Protein AF-A0A5C6PAI9-F1 (afdb_monomer)

Nearest PDB structures (foldseek):
  2m7z-assembly1_A  TM=8.117E-01  e=1.416E-03  Schistosoma mansoni
  5m4r-assembly3_C-2  TM=6.108E-01  e=6.085E-02  Homo sapiens
  1g8q-assembly1_A  TM=6.306E-01  e=1.749E-01  Homo sapiens
  8s0a-assembly1_7  TM=3.210E-01  e=8.574E+00  Homo sapiens

Organism: NCBI:txid433684

pLDDT: mean 91.08, std 7.83, range [54.53, 98.38]

Sequence (140 aa):
MSEADVVAHLQVRDNAKQDLKDGLALYNSETNLGLRNAWNIIQAEWKCCGVIASTDWYEALKEQVVPDRCCQEHYQNCGRNITNMFWNRGCFEKVEEWLDDNKLLLGTIGMVILVVQLLGMAFSLTLFHHIHRTGKKYDA

InterPro domains:
  IPR008952 Tetraspanin, EC2 domain superfamily [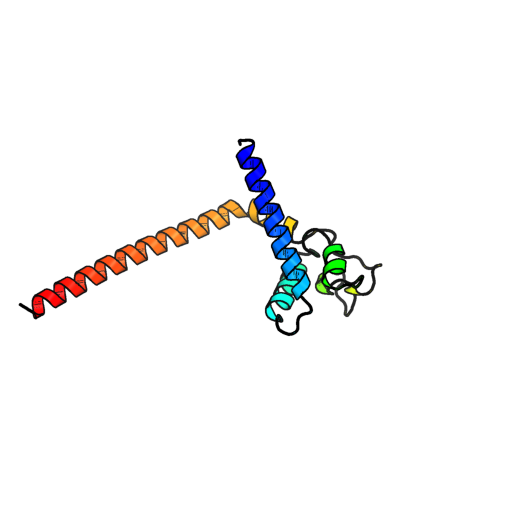G3DSA:1.10.1450.10] (8-102)
  IPR008952 Tetraspanin, EC2 domain superfamily [SSF48652] (11-102)
  IPR018499 Tetraspanin/Peripherin [PF00335] (11-129)
  IPR018499 Tetraspanin/Peripherin [PTHR19282] (20-116)

Radius of gyration: 23.8 Å; Cα contacts (8 Å, |Δi|>4): 132; chains: 1; bounding box: 44×32×73 Å

Mean predicted aligned error: 6.84 Å

Secondary structure (DSSP, 8-state):
--HHHHHHHHHHHHHHHHHHHHHHHTTT-TT-HHHHHHHHHHHHHHT--SSSSTTHHHHHHSSS---GGGBSS--TTGGG-TTS-B--S-HHHHHHHHHHHHHHHHHHHHHHHHHHHHHHHHHHHHHHHHHHHHHHHH--

Structure (mmCIF, N/CA/C/O backbone):
data_AF-A0A5C6PAI9-F1
#
_entry.id   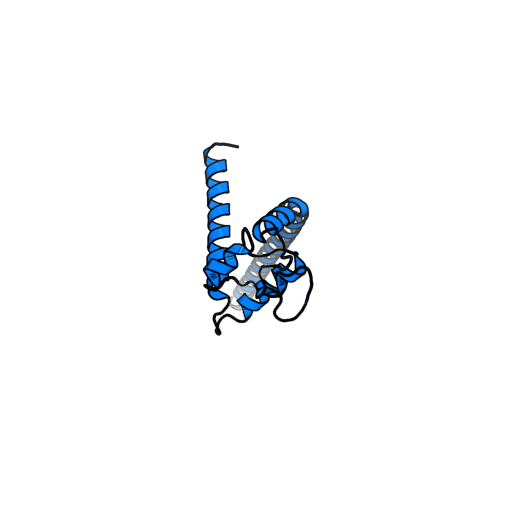AF-A0A5C6PAI9-F1
#
loop_
_atom_site.group_PDB
_atom_site.id
_atom_site.type_symbol
_atom_site.label_atom_id
_atom_site.label_alt_id
_atom_site.label_comp_id
_atom_site.label_asym_id
_atom_site.label_entity_id
_atom_site.label_seq_id
_atom_site.pdbx_PDB_ins_code
_atom_site.Cartn_x
_atom_site.Cartn_y
_atom_site.Cartn_z
_atom_site.occupancy
_atom_site.B_iso_or_equiv
_atom_site.auth_seq_id
_atom_site.auth_comp_id
_atom_site.auth_asym_id
_atom_site.auth_atom_id
_atom_site.pdbx_PDB_model_num
ATOM 1 N N . MET A 1 1 ? -23.582 9.483 -9.331 1.00 61.03 1 MET A N 1
ATOM 2 C CA . MET A 1 1 ? -22.256 9.966 -8.902 1.00 61.03 1 MET A CA 1
ATOM 3 C C . MET A 1 1 ? -22.052 11.317 -9.561 1.00 61.03 1 MET A C 1
ATOM 5 O O . MET A 1 1 ? -22.228 11.383 -10.772 1.00 61.03 1 MET A O 1
ATOM 9 N N . SER A 1 2 ? -21.865 12.385 -8.785 1.00 81.00 2 SER A N 1
ATOM 10 C CA . SER A 1 2 ? -21.740 13.754 -9.309 1.00 81.00 2 SER A CA 1
ATOM 11 C C . SER A 1 2 ? -20.313 14.040 -9.797 1.00 81.00 2 SER A C 1
ATOM 13 O O . SER A 1 2 ? -19.381 13.328 -9.429 1.00 81.00 2 SER A O 1
ATOM 15 N N . GLU A 1 3 ? -20.125 15.077 -10.618 1.00 79.19 3 GLU A N 1
ATOM 16 C CA . GLU A 1 3 ? -18.799 15.512 -11.098 1.00 79.19 3 GLU A CA 1
ATOM 17 C C . GLU A 1 3 ? -17.828 15.804 -9.938 1.00 79.19 3 GLU A C 1
ATOM 19 O O . GLU A 1 3 ? -16.655 15.444 -9.999 1.00 79.19 3 GLU A O 1
ATOM 24 N N . ALA A 1 4 ? -18.338 16.370 -8.838 1.00 77.19 4 ALA A N 1
ATOM 25 C CA . ALA A 1 4 ? -17.562 16.640 -7.630 1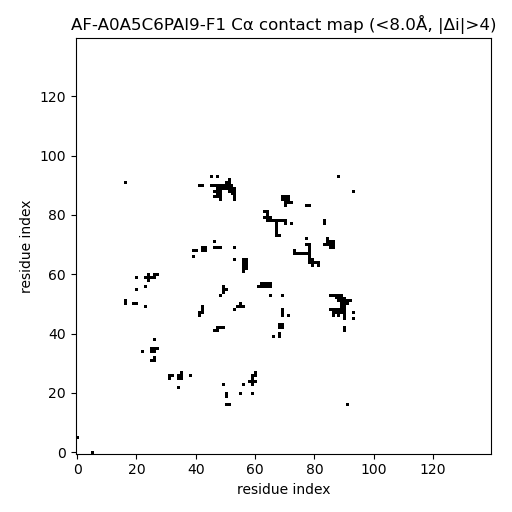.00 77.19 4 ALA A CA 1
ATOM 26 C C . ALA A 1 4 ? -17.096 15.355 -6.921 1.00 77.19 4 ALA A C 1
ATOM 28 O O . ALA A 1 4 ? -15.955 15.293 -6.462 1.00 77.19 4 ALA A O 1
ATOM 29 N N . ASP A 1 5 ? -17.938 14.313 -6.884 1.00 77.94 5 ASP A N 1
ATOM 30 C CA . ASP A 1 5 ? -17.570 13.019 -6.293 1.00 77.94 5 ASP A CA 1
ATOM 31 C C . ASP A 1 5 ? -16.432 12.363 -7.090 1.00 77.94 5 ASP A C 1
ATOM 33 O O . ASP A 1 5 ? -15.472 11.856 -6.512 1.00 77.94 5 ASP A O 1
ATOM 37 N N . VAL A 1 6 ? -16.501 12.417 -8.427 1.00 83.31 6 VAL A N 1
ATOM 38 C CA . VAL A 1 6 ? -15.460 11.862 -9.309 1.00 83.31 6 VAL A CA 1
ATOM 39 C C . VAL A 1 6 ? -14.116 12.555 -9.075 1.00 83.31 6 VAL A C 1
ATOM 41 O O . VAL A 1 6 ? -13.098 11.879 -8.934 1.00 83.31 6 VAL A O 1
ATOM 44 N N . VAL A 1 7 ? -14.103 13.888 -8.987 1.00 86.88 7 VAL A N 1
ATOM 45 C CA . VAL A 1 7 ? -12.877 14.662 -8.730 1.00 86.88 7 VAL A CA 1
ATOM 46 C C . VAL A 1 7 ? -12.275 14.317 -7.367 1.00 86.88 7 VAL A C 1
ATOM 48 O O . VAL A 1 7 ? -11.070 14.079 -7.277 1.00 86.88 7 VAL A O 1
ATOM 51 N N . ALA A 1 8 ? -13.101 14.218 -6.322 1.00 87.19 8 ALA A N 1
ATOM 52 C CA . ALA A 1 8 ? -12.634 13.850 -4.989 1.00 87.19 8 ALA A CA 1
ATOM 53 C C . ALA A 1 8 ? -11.993 12.451 -4.973 1.00 87.19 8 ALA A C 1
ATOM 55 O O . ALA A 1 8 ? -10.911 12.272 -4.412 1.00 87.19 8 ALA A O 1
ATOM 56 N N . HIS A 1 9 ? -12.610 11.470 -5.639 1.00 86.12 9 HIS A N 1
ATOM 57 C CA . HIS A 1 9 ? -12.060 10.118 -5.744 1.00 86.12 9 HIS A CA 1
ATOM 58 C C . HIS A 1 9 ? -10.710 10.078 -6.471 1.00 86.12 9 HIS A C 1
ATOM 60 O O . HIS A 1 9 ? -9.786 9.404 -6.012 1.00 86.12 9 HIS A O 1
ATOM 66 N N . LEU A 1 10 ? -10.572 10.813 -7.578 1.00 89.81 10 LEU A N 1
ATOM 67 C CA . LEU A 1 10 ? -9.315 10.882 -8.327 1.00 89.81 10 LEU A CA 1
ATOM 68 C C . LEU A 1 10 ? -8.194 11.508 -7.491 1.00 89.81 10 LEU A C 1
ATOM 70 O O . LEU A 1 10 ? -7.100 10.952 -7.429 1.00 89.81 10 LEU A O 1
ATOM 74 N N . GLN A 1 11 ? -8.485 12.605 -6.789 1.00 93.31 11 GLN A N 1
ATOM 75 C CA . GLN A 1 11 ? -7.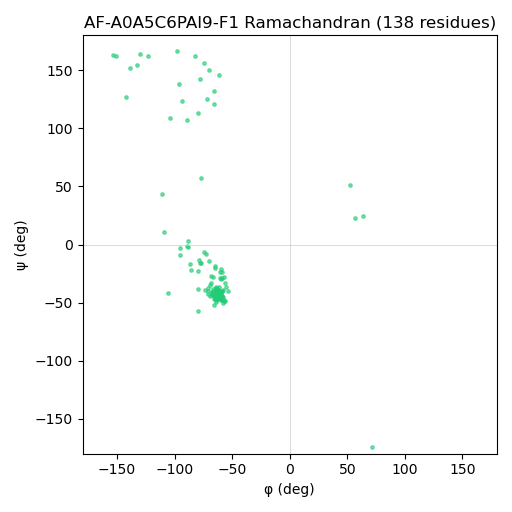499 13.287 -5.954 1.00 93.31 11 GLN A CA 1
ATOM 76 C C . GLN A 1 11 ? -7.014 12.406 -4.795 1.00 93.31 11 GLN A C 1
ATOM 78 O O . GLN A 1 11 ? -5.818 12.350 -4.526 1.00 93.31 11 GLN A O 1
ATOM 83 N N . VAL A 1 12 ? -7.917 11.675 -4.132 1.00 93.38 12 VAL A N 1
ATOM 84 C CA . VAL A 1 12 ? -7.540 10.729 -3.067 1.00 93.38 12 VAL A CA 1
ATOM 85 C C . VAL A 1 12 ? -6.597 9.654 -3.602 1.00 93.38 12 VAL A C 1
ATOM 87 O O . VAL A 1 12 ? -5.587 9.344 -2.971 1.00 93.38 12 VAL A O 1
ATOM 90 N N . ARG A 1 13 ? -6.902 9.110 -4.783 1.00 93.75 13 ARG A N 1
ATOM 91 C CA . ARG A 1 13 ? -6.083 8.077 -5.417 1.00 93.75 13 ARG A CA 1
ATOM 92 C C . ARG A 1 13 ? -4.687 8.591 -5.768 1.00 93.75 13 ARG A C 1
ATOM 94 O O . ARG A 1 13 ? -3.701 7.902 -5.520 1.00 93.75 13 ARG A O 1
ATOM 101 N N . ASP A 1 14 ? -4.601 9.781 -6.348 1.00 95.44 14 ASP A N 1
ATOM 102 C CA . ASP A 1 14 ? -3.324 10.346 -6.782 1.00 95.44 14 ASP A CA 1
ATOM 103 C C . ASP A 1 14 ? -2.457 10.761 -5.584 1.00 95.44 14 ASP A C 1
ATOM 105 O O . ASP A 1 14 ? -1.259 10.481 -5.582 1.00 95.44 14 ASP A O 1
ATOM 109 N N . ASN A 1 15 ? -3.064 11.291 -4.517 1.00 96.12 15 ASN A N 1
ATOM 110 C CA . ASN A 1 15 ? -2.375 11.540 -3.248 1.00 96.12 15 ASN A CA 1
ATOM 111 C C . ASN A 1 15 ? -1.811 10.244 -2.653 1.00 96.12 15 ASN A C 1
ATOM 113 O O . ASN A 1 15 ? -0.641 10.192 -2.294 1.00 96.12 15 ASN A O 1
ATOM 117 N N . ALA A 1 16 ? -2.606 9.170 -2.617 1.00 96.12 16 ALA A N 1
ATOM 118 C CA . ALA A 1 16 ? -2.148 7.885 -2.095 1.00 96.12 16 ALA A CA 1
ATOM 119 C C . ALA A 1 16 ? -0.976 7.311 -2.911 1.00 96.12 16 ALA A C 1
ATOM 121 O O . ALA A 1 16 ? -0.023 6.772 -2.347 1.00 96.12 16 ALA A O 1
ATOM 122 N N . LYS A 1 17 ? -1.005 7.451 -4.243 1.00 96.81 17 LYS A N 1
ATOM 123 C CA . LYS A 1 17 ? 0.134 7.078 -5.096 1.00 96.81 17 LYS A CA 1
ATOM 124 C C . LYS A 1 17 ? 1.369 7.918 -4.780 1.00 96.81 17 LYS A C 1
ATOM 126 O O . LYS A 1 17 ? 2.465 7.363 -4.745 1.00 96.81 17 LYS A O 1
ATOM 131 N N . GLN A 1 18 ? 1.201 9.220 -4.561 1.00 96.88 18 GLN A N 1
ATOM 132 C CA . GLN A 1 18 ? 2.310 10.111 -4.237 1.00 96.88 18 GLN A CA 1
ATOM 133 C C . GLN A 1 18 ? 2.935 9.770 -2.880 1.00 96.88 18 GLN A C 1
ATOM 135 O O . GLN A 1 18 ? 4.147 9.585 -2.817 1.00 96.88 18 GLN A O 1
ATOM 140 N N . ASP A 1 19 ? 2.126 9.561 -1.841 1.00 96.00 19 ASP A N 1
ATOM 141 C CA . ASP A 1 19 ? 2.604 9.168 -0.509 1.00 96.00 19 ASP A CA 1
ATOM 142 C C . ASP A 1 19 ? 3.413 7.861 -0.562 1.00 96.00 19 ASP A C 1
ATOM 144 O O . ASP A 1 19 ? 4.453 7.714 0.086 1.00 96.00 19 ASP A O 1
ATOM 148 N N . LEU A 1 20 ? 2.972 6.900 -1.381 1.00 96.44 20 LEU A N 1
ATOM 149 C CA . LEU A 1 20 ? 3.717 5.663 -1.600 1.00 96.44 20 LEU A CA 1
ATOM 150 C C . LEU A 1 20 ? 5.037 5.913 -2.334 1.00 96.44 20 LEU A C 1
ATOM 152 O O . LEU A 1 20 ? 6.046 5.327 -1.946 1.00 96.44 20 LEU A O 1
ATOM 156 N N . LYS A 1 21 ? 5.063 6.781 -3.354 1.00 96.69 21 LYS A N 1
ATOM 157 C CA . LYS A 1 21 ? 6.299 7.152 -4.068 1.00 96.69 21 LYS A CA 1
ATOM 158 C C . LYS A 1 21 ? 7.309 7.831 -3.149 1.00 96.69 21 LYS A C 1
ATOM 160 O O . LYS A 1 21 ? 8.488 7.472 -3.179 1.00 96.69 21 LYS A O 1
ATOM 165 N N . ASP A 1 22 ? 6.847 8.721 -2.282 1.00 94.94 22 ASP A N 1
ATOM 166 C CA . ASP A 1 22 ? 7.677 9.345 -1.251 1.00 94.94 22 ASP A CA 1
ATOM 167 C C . ASP A 1 22 ? 8.227 8.277 -0.285 1.00 94.94 22 ASP A C 1
ATOM 169 O O . ASP A 1 22 ? 9.399 8.305 0.098 1.00 94.94 22 ASP A O 1
ATOM 173 N N . GLY A 1 23 ? 7.426 7.249 0.017 1.00 93.94 23 GLY A N 1
ATOM 174 C CA . GLY A 1 23 ? 7.860 6.056 0.741 1.00 93.94 23 GLY A CA 1
ATOM 175 C C . GLY A 1 23 ? 8.947 5.238 0.027 1.00 93.94 23 GLY A C 1
ATOM 176 O O . GLY A 1 2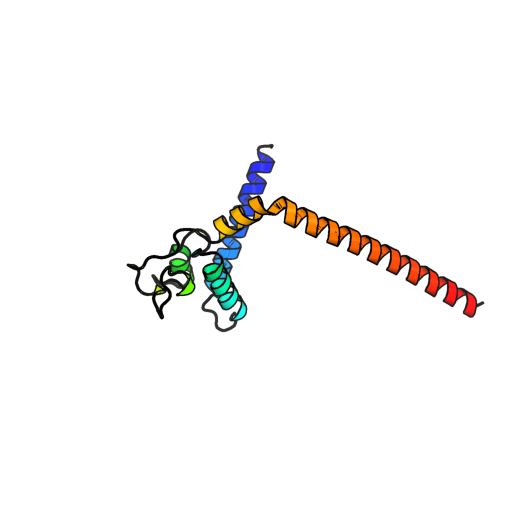3 ? 9.857 4.738 0.694 1.00 93.94 23 GLY A O 1
ATOM 177 N N . LEU A 1 24 ? 8.912 5.098 -1.306 1.00 94.50 24 LEU A N 1
ATOM 178 C CA . LEU A 1 24 ? 9.999 4.437 -2.052 1.00 94.50 24 LEU A CA 1
ATOM 179 C C . LEU A 1 24 ? 11.309 5.220 -1.943 1.00 94.50 24 LEU A C 1
ATOM 181 O O . LEU A 1 24 ? 12.366 4.605 -1.814 1.00 94.50 24 LEU A O 1
ATOM 185 N N . ALA A 1 25 ? 11.261 6.555 -1.972 1.00 93.44 25 ALA A N 1
ATOM 186 C CA . ALA A 1 25 ? 12.460 7.393 -1.883 1.00 93.44 25 ALA A CA 1
ATOM 187 C C . ALA A 1 25 ? 13.241 7.174 -0.570 1.00 93.44 25 ALA A C 1
ATOM 189 O O . ALA A 1 25 ? 14.453 7.385 -0.510 1.00 93.44 25 ALA A O 1
ATOM 190 N N . LEU A 1 26 ? 12.566 6.688 0.475 1.00 93.81 26 LEU A N 1
ATOM 191 C CA . LEU A 1 26 ? 13.158 6.361 1.772 1.00 93.81 26 LEU A CA 1
ATOM 192 C C . LEU A 1 26 ? 13.694 4.920 1.866 1.00 93.81 26 LEU A C 1
ATOM 194 O O . LEU A 1 26 ? 14.267 4.549 2.890 1.00 93.81 26 LEU A O 1
ATOM 198 N N . TYR A 1 27 ? 13.552 4.099 0.821 1.00 91.75 27 TYR A N 1
ATOM 199 C CA . TYR A 1 27 ? 13.884 2.669 0.850 1.00 91.75 27 TYR A CA 1
ATOM 200 C C . TYR A 1 27 ? 15.349 2.372 1.214 1.00 91.75 27 TYR A C 1
ATOM 202 O O . TYR A 1 27 ? 15.621 1.429 1.962 1.00 91.75 27 TYR A O 1
ATOM 210 N N . ASN A 1 28 ? 16.297 3.169 0.702 1.00 88.25 28 ASN A N 1
ATOM 211 C CA . ASN A 1 28 ? 17.732 2.984 0.959 1.00 88.25 28 ASN A CA 1
ATOM 212 C C . ASN A 1 28 ? 18.230 3.717 2.221 1.00 88.25 28 ASN A C 1
ATOM 214 O O . ASN A 1 28 ? 19.421 3.713 2.519 1.00 88.25 28 ASN A O 1
ATOM 218 N N . SER A 1 29 ? 17.335 4.365 2.968 1.00 88.44 29 SER A N 1
ATOM 219 C CA . SER A 1 29 ? 17.698 5.055 4.202 1.00 88.44 29 SER A CA 1
ATOM 220 C C . SER A 1 29 ? 18.021 4.042 5.307 1.00 88.44 29 SER A C 1
ATOM 222 O O . SER A 1 29 ? 17.202 3.181 5.636 1.00 88.44 29 SER A O 1
ATOM 224 N N . GLU A 1 30 ? 19.206 4.153 5.915 1.00 79.25 30 GLU A N 1
ATOM 225 C CA . GLU A 1 30 ? 19.657 3.250 6.988 1.00 79.25 30 GLU A CA 1
ATOM 226 C C . GLU A 1 30 ? 18.735 3.275 8.216 1.00 79.25 30 GLU A C 1
ATOM 228 O O . GLU A 1 30 ? 18.584 2.267 8.906 1.00 79.25 30 GLU A O 1
ATOM 233 N N . THR A 1 31 ? 18.062 4.401 8.459 1.00 85.19 31 THR A N 1
ATOM 234 C CA . THR A 1 31 ? 17.142 4.579 9.588 1.00 85.19 31 THR A CA 1
ATOM 235 C C . THR A 1 31 ? 15.770 3.941 9.355 1.00 85.19 31 THR A C 1
ATOM 237 O O . THR A 1 31 ? 15.021 3.746 10.309 1.00 85.19 31 THR A O 1
ATOM 240 N N . ASN A 1 32 ? 15.441 3.554 8.116 1.00 88.00 32 ASN A N 1
ATOM 241 C CA . ASN A 1 32 ? 14.109 3.088 7.717 1.00 88.00 32 ASN A CA 1
ATOM 242 C C . ASN A 1 32 ? 14.073 1.587 7.373 1.00 88.00 32 ASN A C 1
ATOM 244 O O . ASN A 1 32 ? 13.421 1.157 6.419 1.00 88.00 32 ASN A O 1
ATOM 248 N N . LEU A 1 33 ? 14.738 0.757 8.189 1.00 90.62 33 LEU A N 1
ATOM 249 C CA . LEU A 1 33 ? 14.762 -0.709 8.029 1.00 90.62 33 LEU A CA 1
ATOM 250 C C . LEU A 1 33 ? 13.353 -1.322 7.947 1.00 90.62 33 LEU A C 1
ATOM 252 O O . LEU A 1 33 ? 13.115 -2.224 7.144 1.00 90.62 33 LEU A O 1
ATOM 256 N N . GLY A 1 34 ? 12.417 -0.824 8.763 1.00 92.25 34 GLY A N 1
ATOM 257 C CA . GLY A 1 34 ? 11.030 -1.294 8.779 1.00 92.25 34 GLY A CA 1
ATOM 258 C C . GLY A 1 34 ? 10.304 -1.032 7.459 1.00 92.25 34 GLY A C 1
ATOM 259 O O . GLY A 1 34 ? 9.666 -1.935 6.922 1.00 92.25 34 GLY A O 1
ATOM 260 N N . LEU A 1 35 ? 10.472 0.165 6.893 1.00 93.25 35 LEU A N 1
ATOM 261 C CA . LEU A 1 35 ? 9.867 0.546 5.616 1.00 93.25 35 LEU A CA 1
ATOM 262 C C . LEU A 1 35 ? 10.435 -0.284 4.460 1.00 93.25 35 LEU A C 1
ATOM 264 O O . LEU A 1 35 ? 9.686 -0.799 3.632 1.00 93.25 35 LEU A O 1
ATOM 268 N N . ARG A 1 36 ? 11.758 -0.485 4.444 1.00 93.44 36 ARG A N 1
ATOM 269 C CA . ARG A 1 36 ? 12.421 -1.351 3.464 1.00 93.44 36 ARG A CA 1
ATOM 270 C C . ARG A 1 36 ? 11.884 -2.782 3.520 1.00 93.44 36 ARG A C 1
ATOM 272 O O . ARG A 1 36 ? 11.623 -3.394 2.485 1.00 93.44 36 ARG A O 1
ATOM 279 N N . ASN A 1 37 ? 11.715 -3.326 4.724 1.00 93.94 37 ASN A N 1
ATOM 280 C CA . ASN A 1 37 ? 11.165 -4.666 4.910 1.00 93.94 37 ASN A CA 1
ATOM 281 C C . ASN A 1 37 ? 9.705 -4.748 4.454 1.00 93.94 37 ASN A C 1
ATOM 283 O O . ASN A 1 37 ? 9.355 -5.704 3.769 1.00 93.94 37 ASN A O 1
ATOM 287 N N . ALA A 1 38 ? 8.885 -3.740 4.757 1.00 94.94 38 ALA A N 1
ATOM 288 C CA . ALA A 1 38 ? 7.499 -3.679 4.301 1.00 94.94 38 ALA A CA 1
ATOM 289 C C . ALA A 1 38 ? 7.402 -3.712 2.766 1.00 94.94 38 ALA A C 1
ATOM 291 O O . ALA A 1 38 ? 6.690 -4.552 2.219 1.00 94.94 38 ALA A O 1
ATOM 292 N N . TRP A 1 39 ? 8.195 -2.894 2.064 1.00 95.44 39 TRP A N 1
ATOM 293 C CA . TRP A 1 39 ? 8.258 -2.915 0.596 1.00 95.44 39 TRP A CA 1
ATOM 294 C C . TRP A 1 39 ? 8.685 -4.269 0.031 1.00 95.44 39 TRP A C 1
ATOM 296 O O . TRP A 1 39 ? 8.148 -4.720 -0.981 1.00 95.44 39 TRP A O 1
ATOM 306 N N . ASN A 1 40 ? 9.648 -4.932 0.670 1.00 94.19 40 ASN A N 1
ATOM 307 C CA . ASN A 1 40 ? 10.094 -6.257 0.250 1.00 94.19 40 ASN A CA 1
ATOM 308 C C . ASN A 1 40 ? 9.019 -7.330 0.448 1.00 94.19 40 ASN A C 1
ATOM 310 O O . ASN A 1 40 ? 8.861 -8.185 -0.419 1.00 94.19 40 ASN A O 1
ATOM 314 N N . ILE A 1 41 ? 8.291 -7.286 1.566 1.00 94.94 41 ILE A N 1
ATOM 315 C CA . ILE A 1 41 ? 7.211 -8.234 1.868 1.00 94.94 41 ILE A CA 1
ATOM 316 C C . ILE A 1 41 ? 6.064 -8.053 0.875 1.00 94.94 41 ILE A C 1
ATOM 318 O O . ILE A 1 41 ? 5.687 -9.018 0.217 1.00 94.94 41 ILE A O 1
ATOM 322 N N . ILE A 1 42 ? 5.576 -6.820 0.705 1.00 95.50 42 ILE A N 1
ATOM 323 C CA . ILE A 1 42 ? 4.448 -6.522 -0.188 1.00 95.50 42 ILE A CA 1
ATOM 324 C C . ILE A 1 42 ? 4.763 -6.976 -1.614 1.00 95.50 42 ILE A C 1
ATOM 326 O O . ILE A 1 42 ? 3.990 -7.724 -2.201 1.00 95.50 42 ILE A O 1
ATOM 330 N N . GLN A 1 43 ? 5.923 -6.602 -2.160 1.00 95.12 43 GLN A N 1
ATOM 331 C CA . GLN A 1 43 ? 6.286 -6.972 -3.533 1.00 95.12 43 GLN A CA 1
ATOM 332 C C . GLN A 1 43 ? 6.433 -8.489 -3.716 1.00 95.12 43 GLN A C 1
ATOM 334 O O . GLN A 1 43 ? 6.017 -9.025 -4.744 1.00 95.12 43 GLN A O 1
ATOM 339 N N . ALA A 1 44 ? 6.965 -9.192 -2.710 1.00 93.19 44 ALA A N 1
ATOM 340 C CA . ALA A 1 44 ? 7.114 -10.644 -2.753 1.00 93.19 44 ALA A CA 1
ATOM 341 C C . ALA A 1 44 ? 5.767 -11.379 -2.684 1.00 93.19 44 ALA A C 1
ATOM 343 O O . ALA A 1 44 ? 5.541 -12.334 -3.426 1.00 93.19 44 ALA A O 1
ATOM 344 N N . GLU A 1 45 ? 4.880 -10.949 -1.790 1.00 93.69 45 GLU A N 1
ATOM 345 C CA . GLU A 1 45 ? 3.612 -11.627 -1.526 1.00 93.69 45 GLU A CA 1
ATOM 346 C C . GLU A 1 45 ? 2.553 -11.282 -2.582 1.00 93.69 45 GLU A C 1
ATOM 348 O O . GLU A 1 45 ? 1.827 -12.159 -3.049 1.00 93.69 45 GLU A O 1
ATOM 353 N N . TRP A 1 46 ? 2.521 -10.027 -3.033 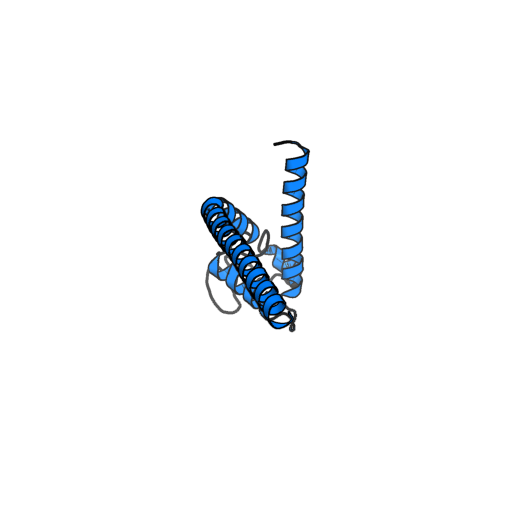1.00 94.38 46 TRP A N 1
ATOM 354 C CA . TRP A 1 46 ? 1.504 -9.516 -3.955 1.00 94.38 46 TRP A CA 1
ATOM 355 C C . TRP A 1 46 ? 1.953 -9.565 -5.418 1.00 94.38 46 TRP A C 1
ATOM 357 O O . TRP A 1 46 ? 1.164 -9.255 -6.314 1.00 94.38 46 TRP A O 1
ATOM 367 N N . LYS A 1 47 ? 3.200 -9.994 -5.669 1.00 95.19 47 LYS A N 1
ATOM 368 C CA . LYS A 1 47 ? 3.774 -10.185 -7.010 1.00 95.19 47 LYS A CA 1
ATOM 369 C C . LYS A 1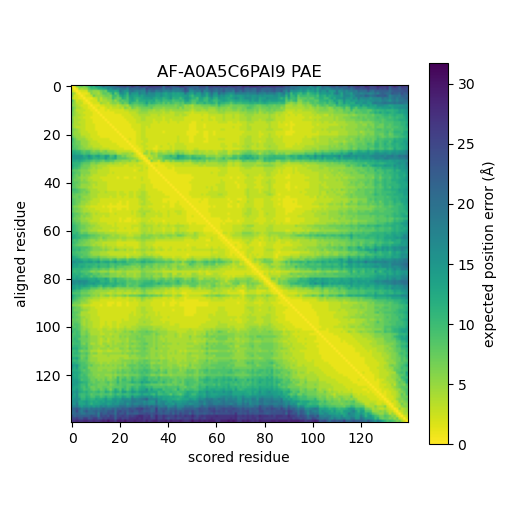 47 ? 3.622 -8.930 -7.873 1.00 95.19 47 LYS A C 1
ATOM 371 O O . LYS A 1 47 ? 3.100 -8.964 -8.989 1.00 95.19 47 LYS A O 1
ATOM 376 N N . CYS A 1 48 ? 4.048 -7.811 -7.305 1.00 96.62 48 CYS A N 1
ATOM 377 C CA . CYS A 1 48 ? 3.995 -6.480 -7.895 1.00 96.62 48 CYS A CA 1
ATOM 378 C C . CYS A 1 48 ? 5.365 -5.803 -7.784 1.00 96.62 48 CYS A C 1
ATOM 380 O O . CYS A 1 48 ? 6.220 -6.249 -7.017 1.00 96.62 48 CYS A O 1
ATOM 382 N N . CYS A 1 49 ? 5.592 -4.740 -8.554 1.00 95.88 49 CYS A N 1
ATOM 383 C CA . CYS A 1 49 ? 6.830 -3.972 -8.474 1.00 95.88 49 CYS A CA 1
ATOM 384 C C . CYS A 1 49 ? 6.585 -2.473 -8.648 1.00 95.88 49 CYS A C 1
ATOM 386 O O . CYS A 1 49 ? 5.993 -2.042 -9.638 1.00 95.88 49 CYS A O 1
ATOM 388 N N . GLY A 1 50 ? 7.082 -1.686 -7.692 1.00 96.12 50 GLY A N 1
ATOM 389 C CA . GLY A 1 50 ? 6.864 -0.240 -7.645 1.00 96.12 50 GLY A CA 1
ATOM 390 C C . GLY A 1 50 ? 5.427 0.134 -7.268 1.00 96.12 50 GLY A C 1
ATOM 391 O O . GLY A 1 50 ? 4.616 -0.724 -6.911 1.00 96.12 50 GLY A O 1
ATOM 392 N N . VAL A 1 51 ? 5.097 1.426 -7.321 1.00 97.06 51 VAL A N 1
ATOM 393 C CA . VAL A 1 51 ? 3.747 1.910 -6.973 1.00 97.06 51 VAL A CA 1
ATOM 394 C C . VAL A 1 51 ? 2.806 1.683 -8.145 1.00 97.06 51 VAL A C 1
ATOM 396 O O . VAL A 1 51 ? 1.792 1.000 -8.016 1.00 97.06 51 VAL A O 1
ATOM 399 N N . ILE A 1 52 ? 3.173 2.241 -9.293 1.00 96.19 52 ILE A N 1
ATOM 400 C CA . ILE A 1 52 ? 2.459 2.176 -10.565 1.00 96.19 52 ILE A CA 1
ATOM 401 C C . ILE A 1 52 ? 3.189 1.214 -11.502 1.00 96.19 52 ILE A C 1
ATOM 403 O O . ILE A 1 52 ? 2.548 0.416 -12.181 1.00 96.19 52 ILE A O 1
ATOM 407 N N . ALA A 1 53 ? 4.522 1.272 -11.521 1.00 94.44 53 ALA A N 1
ATOM 408 C CA . ALA A 1 53 ? 5.359 0.427 -12.362 1.00 94.44 53 ALA A CA 1
ATOM 409 C C . ALA A 1 53 ? 6.749 0.228 -11.746 1.00 94.44 53 ALA A C 1
ATOM 411 O O . ALA A 1 53 ? 7.201 1.018 -10.916 1.00 94.44 53 ALA A O 1
ATOM 412 N N . SER A 1 54 ? 7.481 -0.780 -12.227 1.00 92.62 54 SER A N 1
ATOM 413 C CA . SER A 1 54 ? 8.852 -1.061 -11.779 1.00 92.62 54 SER A CA 1
ATOM 414 C C . SER A 1 54 ? 9.803 0.128 -11.957 1.00 92.62 54 SER A C 1
ATOM 416 O O . SER A 1 54 ? 10.738 0.287 -11.177 1.00 92.62 54 SER A O 1
ATOM 418 N N . THR A 1 55 ? 9.537 0.997 -12.935 1.00 93.00 55 THR A N 1
ATOM 419 C CA . THR A 1 55 ? 10.322 2.205 -13.216 1.00 93.00 55 THR A CA 1
ATOM 420 C C . THR A 1 55 ? 10.268 3.245 -12.097 1.00 93.00 55 THR A C 1
ATOM 422 O O . THR A 1 55 ? 11.153 4.093 -12.040 1.00 93.00 55 THR A O 1
ATOM 425 N N . ASP A 1 56 ? 9.284 3.181 -11.189 1.00 94.94 56 ASP A N 1
ATOM 426 C CA . ASP A 1 56 ? 9.231 4.061 -10.011 1.00 94.94 56 ASP A CA 1
ATOM 427 C C . ASP A 1 56 ? 10.492 3.898 -9.134 1.00 94.94 56 ASP A C 1
ATOM 429 O O . ASP A 1 56 ? 10.960 4.852 -8.512 1.00 94.94 56 ASP A O 1
ATOM 433 N N . TRP A 1 57 ? 11.107 2.709 -9.142 1.00 94.62 57 TRP A N 1
ATOM 434 C CA . TRP A 1 57 ? 12.368 2.458 -8.440 1.00 94.62 57 TRP A CA 1
ATOM 435 C C . TRP A 1 57 ? 13.549 3.232 -9.018 1.00 94.62 57 TRP A C 1
ATOM 437 O O . TRP A 1 57 ? 14.464 3.573 -8.272 1.00 94.62 57 TRP A O 1
ATOM 447 N N . TYR A 1 58 ? 13.533 3.556 -10.312 1.00 92.94 58 TYR A N 1
ATOM 448 C CA . TYR A 1 58 ? 14.638 4.277 -10.945 1.00 92.94 58 TYR A CA 1
ATOM 449 C C . TYR A 1 58 ? 14.723 5.716 -10.446 1.00 92.94 58 TYR A C 1
ATOM 451 O O . TYR A 1 58 ? 15.811 6.261 -10.251 1.00 92.94 58 TYR A O 1
ATOM 459 N N . GLU A 1 59 ? 13.569 6.322 -10.175 1.00 91.25 59 GLU A N 1
ATOM 460 C CA . GLU A 1 59 ? 13.499 7.641 -9.564 1.00 91.25 59 GLU A CA 1
ATOM 461 C C . GLU A 1 59 ? 13.865 7.599 -8.075 1.00 91.25 59 GLU A C 1
ATOM 463 O O . GLU A 1 59 ? 14.574 8.492 -7.601 1.00 91.25 59 GLU A O 1
ATOM 468 N N . ALA A 1 60 ? 13.429 6.561 -7.357 1.00 92.19 60 ALA A N 1
ATOM 469 C CA . ALA A 1 60 ? 13.665 6.407 -5.924 1.00 92.19 60 ALA A CA 1
ATOM 470 C C . ALA A 1 60 ? 15.127 6.075 -5.576 1.00 92.19 60 ALA A C 1
ATOM 472 O O . ALA A 1 60 ? 15.682 6.640 -4.637 1.00 92.19 60 ALA A O 1
ATOM 473 N N . LEU A 1 61 ? 15.762 5.179 -6.338 1.00 91.44 61 LEU A N 1
ATOM 474 C CA . LEU A 1 61 ? 17.126 4.697 -6.089 1.00 91.44 61 LEU A CA 1
ATOM 475 C C . LEU A 1 61 ? 18.192 5.453 -6.887 1.00 91.44 61 LEU A C 1
ATOM 477 O O . LEU A 1 61 ? 19.377 5.259 -6.637 1.00 91.44 61 LEU A O 1
ATOM 481 N N . LYS A 1 62 ? 17.787 6.312 -7.835 1.00 90.56 62 LYS A N 1
ATOM 482 C CA . LYS A 1 62 ? 18.683 7.048 -8.751 1.00 90.56 62 LYS A CA 1
ATOM 483 C C . LYS A 1 62 ? 19.602 6.140 -9.584 1.00 90.56 62 LYS A C 1
ATOM 485 O O . LYS A 1 62 ? 20.618 6.587 -10.107 1.00 90.56 62 LYS A O 1
ATOM 490 N N . GLU A 1 63 ? 19.208 4.883 -9.755 1.00 90.25 63 GLU A N 1
ATOM 491 C CA . GLU A 1 63 ? 19.893 3.857 -10.538 1.00 90.25 63 GLU A CA 1
ATOM 492 C C . GLU A 1 63 ? 18.845 3.049 -11.316 1.00 90.25 63 GLU A C 1
ATOM 494 O O . GLU A 1 63 ? 17.712 2.907 -10.862 1.00 90.25 63 GLU A O 1
ATOM 499 N N . GLN A 1 64 ? 19.204 2.478 -12.471 1.00 89.81 64 GLN A N 1
ATOM 500 C CA . GLN A 1 64 ? 18.310 1.592 -13.236 1.00 89.81 64 GLN A CA 1
ATOM 501 C C . GLN A 1 64 ? 18.241 0.187 -12.615 1.00 89.81 64 GLN A C 1
ATOM 503 O O . GLN A 1 64 ? 18.563 -0.816 -13.250 1.00 89.81 64 GLN A O 1
ATOM 508 N N . VAL A 1 65 ? 17.858 0.126 -11.342 1.00 92.00 65 VAL A N 1
ATOM 509 C CA . VAL A 1 65 ? 17.785 -1.097 -10.542 1.00 92.00 65 VAL A CA 1
ATOM 510 C C . VAL A 1 65 ? 16.458 -1.167 -9.798 1.00 92.00 65 VAL A C 1
ATOM 512 O O . VAL A 1 65 ? 15.840 -0.148 -9.494 1.00 92.00 65 VAL A O 1
ATOM 515 N N . VAL A 1 66 ? 16.030 -2.385 -9.488 1.00 93.19 66 VAL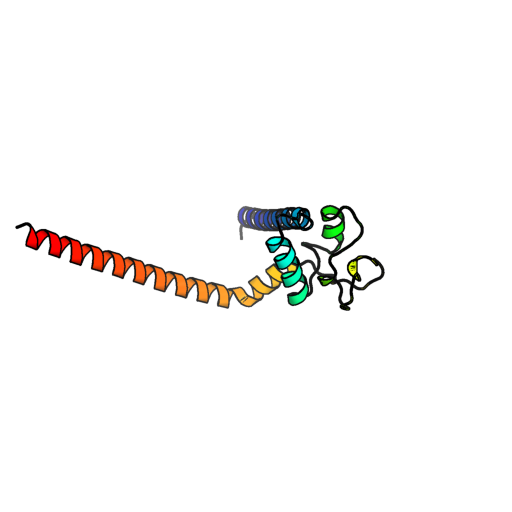 A N 1
ATOM 516 C CA . VAL A 1 66 ? 14.870 -2.668 -8.633 1.00 93.19 66 VAL A CA 1
ATOM 517 C C . VAL A 1 66 ? 15.299 -3.547 -7.452 1.00 93.19 66 VAL A C 1
ATOM 519 O O . VAL A 1 66 ? 16.350 -4.186 -7.515 1.00 93.19 66 VAL A O 1
ATOM 522 N N . PRO A 1 67 ? 14.518 -3.630 -6.365 1.00 93.19 67 PRO A N 1
ATOM 523 C CA . PRO A 1 67 ? 14.738 -4.637 -5.331 1.00 93.19 67 PRO A CA 1
ATOM 524 C C . PRO A 1 67 ? 14.593 -6.063 -5.876 1.00 93.19 67 PRO A C 1
ATOM 526 O O . PRO A 1 67 ? 13.712 -6.331 -6.687 1.00 93.19 67 PRO A O 1
ATOM 529 N N . ASP A 1 68 ? 15.367 -7.019 -5.357 1.00 91.94 68 ASP A N 1
ATOM 530 C CA . ASP A 1 68 ? 15.318 -8.420 -5.818 1.00 91.94 68 ASP A CA 1
ATOM 531 C C . ASP A 1 68 ? 13.937 -9.088 -5.644 1.00 91.94 68 ASP A C 1
ATOM 533 O O . ASP A 1 68 ? 13.610 -10.062 -6.321 1.00 91.94 68 ASP A O 1
ATOM 537 N N . ARG A 1 69 ? 13.086 -8.567 -4.749 1.00 91.44 69 ARG A N 1
ATOM 538 C CA . ARG A 1 69 ? 11.702 -9.047 -4.575 1.00 91.44 69 ARG A CA 1
ATOM 539 C C . ARG A 1 69 ? 10.776 -8.690 -5.746 1.00 91.44 69 ARG A C 1
ATOM 541 O O . ARG A 1 69 ? 9.712 -9.288 -5.855 1.00 91.44 69 ARG A O 1
ATOM 548 N N . CYS A 1 70 ? 11.186 -7.780 -6.632 1.00 93.25 70 CYS A N 1
ATOM 549 C CA . CYS A 1 70 ? 10.472 -7.460 -7.870 1.00 93.25 70 CYS A CA 1
ATOM 550 C C . CYS A 1 70 ? 10.653 -8.495 -8.988 1.00 93.25 70 CYS A C 1
ATOM 552 O O . CYS A 1 70 ? 9.924 -8.447 -9.981 1.00 93.25 70 CYS A O 1
ATOM 554 N N . CYS A 1 71 ? 11.650 -9.374 -8.887 1.00 93.00 71 CYS A N 1
ATOM 555 C CA . CYS A 1 71 ? 11.944 -10.353 -9.925 1.00 93.00 71 CYS A CA 1
ATOM 556 C C . CYS A 1 71 ? 10.968 -11.527 -9.860 1.00 93.00 71 CYS A C 1
ATOM 558 O O . CYS A 1 71 ? 10.609 -11.989 -8.775 1.00 93.00 71 CYS A O 1
ATOM 560 N N . GLN A 1 72 ? 10.575 -12.042 -11.026 1.00 90.94 72 GLN A N 1
ATOM 561 C CA . GLN A 1 72 ? 9.758 -13.256 -11.101 1.00 90.94 72 GLN A CA 1
ATOM 562 C C . GLN A 1 72 ? 10.570 -14.498 -10.714 1.00 90.94 72 GLN A C 1
ATOM 564 O O . GLN A 1 72 ? 10.081 -15.365 -9.990 1.00 90.94 72 GLN A O 1
ATOM 569 N N . GLU A 1 73 ? 11.827 -14.556 -11.154 1.00 86.62 73 GLU A N 1
ATOM 570 C CA . GLU A 1 73 ? 12.789 -15.575 -10.742 1.00 86.62 73 GLU A CA 1
ATOM 571 C C . GLU A 1 73 ? 13.610 -15.070 -9.556 1.00 86.62 73 GLU A C 1
ATOM 573 O O . GLU A 1 73 ? 14.247 -14.016 -9.622 1.00 86.62 73 GLU A O 1
ATOM 578 N N . HIS A 1 74 ? 13.591 -15.817 -8.451 1.00 78.69 74 HIS A N 1
ATOM 579 C CA . HIS A 1 74 ? 14.244 -15.386 -7.223 1.00 78.69 74 HIS A CA 1
ATOM 580 C C . HIS A 1 74 ? 15.699 -15.852 -7.165 1.00 78.69 74 HIS A C 1
ATOM 582 O O . HIS A 1 74 ? 15.980 -17.024 -6.919 1.00 78.69 74 HIS A O 1
ATOM 588 N N . TYR A 1 75 ? 16.624 -14.913 -7.341 1.00 85.19 75 TYR A N 1
ATOM 589 C CA . TYR A 1 75 ? 18.048 -15.110 -7.098 1.00 85.19 75 TYR A CA 1
ATOM 590 C C . TYR A 1 75 ? 18.709 -13.792 -6.682 1.00 85.19 75 TYR A C 1
ATOM 592 O O . TYR A 1 75 ? 18.153 -12.709 -6.867 1.00 85.19 75 TYR A O 1
ATOM 600 N N . GLN A 1 76 ? 19.895 -13.883 -6.081 1.00 86.06 76 GLN A N 1
ATOM 601 C CA . GLN A 1 76 ? 20.589 -12.723 -5.527 1.00 86.06 76 GLN A CA 1
ATOM 602 C C . GLN A 1 76 ? 21.010 -11.734 -6.630 1.00 86.06 76 GLN A C 1
ATOM 604 O O . GLN A 1 76 ? 21.647 -12.130 -7.605 1.00 86.06 76 GLN A O 1
ATOM 609 N N . ASN A 1 77 ? 20.719 -10.444 -6.435 1.00 87.75 77 ASN A N 1
ATOM 610 C CA . ASN A 1 77 ? 21.007 -9.339 -7.358 1.00 87.75 77 ASN A CA 1
ATOM 611 C C . ASN A 1 77 ? 20.290 -9.413 -8.720 1.00 87.75 77 ASN A C 1
ATOM 613 O O . ASN A 1 77 ? 20.756 -8.812 -9.694 1.00 87.75 77 ASN A O 1
ATOM 617 N N . CYS A 1 78 ? 19.156 -10.107 -8.819 1.00 90.88 78 CYS A N 1
ATOM 618 C CA . CYS A 1 78 ? 18.354 -10.124 -10.043 1.00 90.88 78 CYS A CA 1
ATOM 619 C C . CYS A 1 78 ? 17.868 -8.715 -10.440 1.00 90.88 78 CYS A C 1
ATOM 621 O O . CYS A 1 78 ? 17.745 -8.412 -11.625 1.00 90.88 78 CYS A O 1
ATOM 623 N N . GLY A 1 79 ? 17.658 -7.810 -9.482 1.00 89.88 79 GLY A N 1
ATOM 624 C CA . GLY A 1 79 ? 17.154 -6.466 -9.761 1.00 89.88 79 GLY A CA 1
ATOM 625 C C . GLY A 1 79 ? 18.158 -5.521 -10.430 1.00 89.88 79 GLY A C 1
ATOM 626 O O . GLY A 1 79 ? 17.779 -4.431 -10.853 1.00 89.88 79 GLY A O 1
ATOM 627 N N . ARG A 1 80 ? 19.432 -5.927 -10.549 1.00 89.38 80 ARG A N 1
ATOM 628 C CA . ARG A 1 80 ? 20.487 -5.150 -11.226 1.00 89.38 80 ARG A CA 1
ATOM 629 C C . ARG A 1 80 ? 20.568 -5.401 -12.730 1.00 89.38 80 ARG A C 1
ATOM 631 O O . ARG A 1 80 ? 21.203 -4.618 -13.430 1.00 89.38 80 ARG A O 1
ATOM 638 N N . ASN A 1 81 ? 19.965 -6.481 -13.228 1.00 86.19 81 ASN A N 1
ATOM 639 C CA . ASN A 1 81 ? 19.956 -6.784 -14.653 1.00 86.19 81 ASN A CA 1
ATOM 640 C C . ASN A 1 81 ? 18.590 -6.446 -15.261 1.00 86.19 81 ASN A C 1
ATOM 642 O O . ASN A 1 81 ? 17.606 -7.144 -15.036 1.00 86.19 81 ASN A O 1
ATOM 646 N N . ILE A 1 82 ? 18.549 -5.383 -16.064 1.00 78.31 82 ILE A N 1
ATOM 647 C CA . ILE A 1 82 ? 17.326 -4.839 -16.673 1.00 78.31 82 ILE A CA 1
ATOM 648 C C . ILE A 1 82 ? 16.696 -5.825 -17.673 1.00 78.31 82 ILE A C 1
ATOM 650 O O . ILE A 1 82 ? 15.506 -5.731 -17.953 1.00 78.31 82 ILE A O 1
ATOM 654 N N . THR A 1 83 ? 17.455 -6.799 -18.194 1.00 81.81 83 THR A N 1
ATOM 655 C CA . THR A 1 83 ? 16.911 -7.822 -19.107 1.00 81.81 83 THR A CA 1
ATOM 656 C C . THR A 1 83 ? 16.059 -8.877 -18.402 1.00 81.81 83 THR A C 1
ATOM 658 O O . THR A 1 83 ? 15.497 -9.744 -19.068 1.00 81.81 83 THR A O 1
ATOM 661 N N . ASN A 1 84 ? 16.003 -8.861 -17.071 1.00 84.44 84 ASN A N 1
ATOM 662 C CA . ASN A 1 84 ? 15.230 -9.825 -16.305 1.00 84.44 84 ASN A CA 1
ATOM 663 C C . ASN A 1 84 ? 13.729 -9.553 -16.366 1.00 84.44 84 ASN A C 1
ATOM 665 O O . ASN A 1 84 ? 13.271 -8.428 -16.560 1.00 84.44 84 ASN A O 1
ATOM 669 N N . MET A 1 85 ? 12.950 -10.610 -16.135 1.00 88.06 85 MET A N 1
ATOM 670 C CA . MET A 1 85 ? 11.504 -10.492 -16.005 1.00 88.06 85 MET A CA 1
ATOM 671 C C . MET A 1 85 ? 11.140 -9.992 -14.606 1.00 88.06 85 MET A C 1
ATOM 673 O O . MET A 1 85 ? 11.318 -10.690 -13.602 1.00 88.06 85 MET A O 1
ATOM 677 N N . PHE A 1 86 ? 10.602 -8.778 -14.552 1.00 91.75 86 PHE A N 1
ATOM 678 C CA . PHE A 1 86 ? 10.035 -8.185 -13.344 1.00 91.75 86 PHE A CA 1
ATOM 679 C C . PHE A 1 86 ? 8.514 -8.350 -13.317 1.00 91.75 86 PHE A C 1
ATOM 681 O O . PHE A 1 86 ? 7.877 -8.695 -14.318 1.00 91.75 86 PHE A O 1
ATOM 688 N N . TRP A 1 87 ? 7.903 -8.111 -12.160 1.00 92.12 87 TRP A N 1
ATOM 689 C CA . TRP A 1 87 ? 6.453 -7.963 -12.092 1.00 92.12 87 TRP A CA 1
ATOM 690 C C . TRP A 1 87 ? 6.020 -6.710 -12.859 1.00 92.12 87 TRP A C 1
ATOM 692 O O . TRP A 1 87 ? 6.441 -5.600 -12.542 1.00 92.12 87 TRP A O 1
ATOM 702 N N . ASN A 1 88 ? 5.163 -6.894 -13.864 1.00 87.00 88 ASN A N 1
ATOM 703 C CA . ASN A 1 88 ? 4.711 -5.802 -14.733 1.00 87.00 88 ASN A CA 1
ATOM 704 C C . ASN A 1 88 ? 3.641 -4.909 -14.091 1.00 87.00 88 ASN A C 1
ATOM 706 O O . ASN A 1 88 ? 3.369 -3.830 -14.607 1.00 87.00 88 ASN A O 1
ATOM 710 N N . ARG A 1 89 ? 3.005 -5.363 -13.003 1.00 94.88 89 ARG A N 1
ATOM 711 C CA . ARG A 1 89 ? 1.954 -4.607 -12.315 1.00 94.88 89 ARG A CA 1
ATOM 712 C C . ARG A 1 89 ? 2.515 -3.835 -11.125 1.00 94.88 89 ARG A C 1
ATOM 714 O O . ARG A 1 89 ? 3.298 -4.383 -10.345 1.00 94.88 89 ARG A O 1
ATOM 721 N N . GLY A 1 90 ? 2.057 -2.598 -10.963 1.00 96.31 90 GLY A N 1
ATOM 722 C CA . GLY A 1 90 ? 2.309 -1.793 -9.773 1.00 96.31 90 GLY A CA 1
ATOM 723 C C . GLY A 1 90 ? 1.558 -2.323 -8.553 1.00 96.31 90 GLY A C 1
ATOM 724 O O . GLY A 1 90 ? 0.477 -2.905 -8.664 1.00 96.31 90 GLY A O 1
ATOM 725 N N . CYS A 1 91 ? 2.127 -2.122 -7.367 1.00 97.38 91 CYS A N 1
ATOM 726 C CA . CYS A 1 91 ? 1.514 -2.587 -6.126 1.00 97.38 91 CYS A CA 1
ATOM 727 C C . CYS A 1 91 ? 0.232 -1.829 -5.774 1.00 97.38 91 CYS A C 1
ATOM 729 O O . CYS A 1 91 ? -0.648 -2.405 -5.144 1.00 97.38 91 CYS A O 1
ATOM 731 N N . PHE A 1 92 ? 0.085 -0.576 -6.212 1.00 96.94 92 PHE A N 1
ATOM 732 C CA . PHE A 1 92 ? -1.129 0.197 -5.965 1.00 96.94 92 PHE A CA 1
ATOM 733 C C . PHE A 1 92 ? -2.355 -0.422 -6.645 1.00 96.94 92 PHE A C 1
ATOM 735 O O . PHE A 1 92 ? -3.381 -0.603 -6.000 1.00 96.94 92 PHE A O 1
ATOM 742 N N . GLU A 1 93 ? -2.222 -0.829 -7.913 1.00 96.12 93 GLU A N 1
ATOM 743 C CA . GLU A 1 93 ? -3.297 -1.515 -8.647 1.00 96.12 93 GLU A CA 1
ATOM 744 C C . GLU A 1 93 ? -3.699 -2.813 -7.937 1.00 96.12 93 GLU A C 1
ATOM 746 O O . GLU A 1 93 ? -4.881 -3.110 -7.803 1.00 96.12 93 GLU A O 1
ATOM 751 N N . LYS A 1 94 ? -2.718 -3.570 -7.427 1.00 95.81 94 LYS A N 1
ATOM 752 C CA . LYS A 1 94 ? -2.990 -4.796 -6.670 1.00 95.81 94 LYS A CA 1
ATOM 753 C C . LYS A 1 94 ? -3.739 -4.540 -5.365 1.00 95.81 94 LYS A C 1
ATOM 755 O O . LYS A 1 94 ? -4.603 -5.335 -5.006 1.00 95.81 94 LYS A O 1
ATOM 760 N N . VAL A 1 95 ? -3.425 -3.445 -4.676 1.00 94.94 95 VAL A N 1
ATOM 761 C CA . VAL A 1 95 ? -4.161 -2.986 -3.489 1.00 94.94 95 VAL A CA 1
ATOM 762 C C . VAL A 1 95 ? -5.587 -2.595 -3.842 1.00 94.94 95 VAL A C 1
ATOM 764 O O . VAL A 1 95 ? -6.500 -3.053 -3.164 1.00 94.94 95 VAL A O 1
ATOM 767 N N . GLU A 1 96 ? -5.799 -1.827 -4.909 1.00 94.44 96 GLU A N 1
ATOM 768 C CA . GLU A 1 96 ? -7.149 -1.482 -5.370 1.00 94.44 96 GLU A CA 1
ATOM 769 C C . GLU A 1 96 ? -7.966 -2.734 -5.733 1.00 94.44 96 GLU A C 1
ATOM 771 O O . GLU A 1 96 ? -9.075 -2.892 -5.229 1.00 94.44 96 GLU A O 1
ATOM 776 N N . GLU A 1 97 ? -7.393 -3.660 -6.512 1.00 95.12 97 GLU A N 1
ATOM 777 C CA . GLU A 1 97 ? -8.020 -4.937 -6.896 1.00 95.12 97 GLU A CA 1
ATOM 778 C C . GLU A 1 97 ? -8.428 -5.744 -5.652 1.00 95.12 97 GLU A C 1
ATOM 780 O O . GLU A 1 97 ? -9.579 -6.158 -5.511 1.00 95.12 97 GLU A O 1
ATOM 785 N N . TRP A 1 98 ? -7.517 -5.889 -4.684 1.00 94.31 98 TRP A N 1
ATOM 786 C CA . TRP A 1 98 ? -7.807 -6.613 -3.448 1.00 94.31 98 TRP A CA 1
ATOM 787 C C . TRP A 1 98 ? -8.888 -5.933 -2.597 1.00 94.31 98 TRP A C 1
ATOM 789 O O . TRP A 1 98 ? -9.747 -6.620 -2.039 1.00 94.31 98 TRP A O 1
ATOM 799 N N . LEU A 1 99 ? -8.860 -4.601 -2.481 1.00 94.06 99 LEU A N 1
ATOM 800 C CA . LEU A 1 99 ? -9.862 -3.841 -1.731 1.00 94.06 99 LEU A CA 1
ATOM 801 C C . LEU A 1 99 ? -11.249 -3.985 -2.357 1.00 94.06 99 LEU A C 1
ATOM 803 O O . LEU A 1 99 ? -12.219 -4.210 -1.631 1.00 94.06 99 LEU A O 1
ATOM 807 N N . ASP A 1 100 ? -11.346 -3.893 -3.681 1.00 95.06 100 ASP A N 1
ATOM 808 C CA . ASP A 1 100 ? -12.616 -4.021 -4.392 1.00 95.06 100 ASP A CA 1
ATOM 809 C C . ASP A 1 100 ? -13.202 -5.430 -4.282 1.00 95.06 100 ASP A C 1
ATOM 811 O O . ASP A 1 100 ? -14.408 -5.571 -4.033 1.00 95.06 100 ASP A O 1
ATOM 815 N N . ASP A 1 101 ? -12.353 -6.455 -4.370 1.00 96.31 101 ASP A N 1
ATOM 816 C CA . ASP A 1 101 ? -12.746 -7.857 -4.222 1.00 96.31 101 ASP A CA 1
ATOM 817 C C . ASP A 1 101 ? -13.177 -8.193 -2.784 1.00 96.31 101 ASP A C 1
ATOM 819 O O . ASP A 1 101 ? -14.084 -9.000 -2.566 1.00 96.31 101 ASP A O 1
ATOM 823 N N . ASN A 1 102 ? -12.567 -7.550 -1.779 1.00 95.44 102 ASN A N 1
ATOM 824 C CA . ASN A 1 102 ? -12.761 -7.874 -0.360 1.00 95.44 102 ASN A CA 1
ATOM 825 C C . ASN A 1 102 ? -13.547 -6.818 0.432 1.00 95.44 102 ASN A C 1
ATOM 827 O O . ASN A 1 102 ? -13.654 -6.916 1.658 1.00 95.44 102 ASN A O 1
ATOM 831 N N . LYS A 1 103 ? -14.163 -5.828 -0.220 1.00 94.50 103 LYS A N 1
ATOM 832 C CA . LYS A 1 103 ? -14.886 -4.738 0.464 1.00 94.50 103 LYS A CA 1
ATOM 833 C C . LYS A 1 103 ? -15.993 -5.204 1.412 1.00 94.50 103 LYS A C 1
ATOM 835 O O . LYS A 1 103 ? -16.204 -4.585 2.453 1.00 94.50 103 LYS A O 1
ATOM 840 N N . LEU A 1 104 ? -16.679 -6.309 1.099 1.00 95.50 104 LEU A N 1
ATOM 841 C CA . LEU A 1 104 ? -17.707 -6.878 1.980 1.00 95.50 104 LEU A CA 1
ATOM 842 C C . LEU A 1 104 ? -17.094 -7.437 3.272 1.00 95.50 104 LEU A C 1
ATOM 844 O O . LEU A 1 104 ? -17.634 -7.231 4.362 1.00 95.50 104 LEU A O 1
ATOM 848 N N . LEU A 1 105 ? -15.953 -8.120 3.151 1.00 96.19 105 LEU A N 1
ATOM 849 C CA . LEU A 1 105 ? -15.212 -8.659 4.286 1.00 96.19 105 LEU A CA 1
ATOM 850 C C . LEU A 1 105 ? -14.711 -7.520 5.182 1.00 96.19 105 LEU A C 1
ATOM 852 O O . LEU A 1 105 ? -14.961 -7.533 6.387 1.00 96.19 105 LEU A O 1
ATOM 856 N N . LEU A 1 106 ? -14.080 -6.504 4.588 1.00 95.56 106 LEU A N 1
ATOM 857 C CA . LEU A 1 106 ? -13.591 -5.322 5.303 1.00 95.56 106 LEU A CA 1
ATOM 858 C C . LEU A 1 106 ? -14.721 -4.567 6.007 1.00 95.56 106 LEU A C 1
ATOM 860 O O . LEU A 1 106 ? -14.597 -4.228 7.185 1.00 95.56 106 LEU A O 1
ATOM 864 N N . GLY A 1 107 ? -15.848 -4.367 5.319 1.00 95.75 107 GLY A N 1
ATOM 865 C CA . GLY A 1 107 ? -17.033 -3.741 5.899 1.00 95.75 107 GLY A CA 1
ATOM 866 C C . GLY A 1 107 ? -17.566 -4.521 7.101 1.00 95.75 107 GLY A C 1
ATOM 867 O O . GLY A 1 107 ? -17.866 -3.933 8.139 1.00 95.75 107 GLY A O 1
ATOM 868 N N . THR A 1 108 ? -17.610 -5.851 7.005 1.00 97.50 108 THR A N 1
ATOM 869 C CA . THR A 1 108 ? -18.068 -6.714 8.103 1.00 97.50 108 THR A CA 1
ATOM 870 C C . THR A 1 108 ? -17.143 -6.625 9.317 1.00 97.50 108 THR A C 1
ATOM 872 O O . THR A 1 108 ? -17.622 -6.441 10.436 1.00 97.50 108 THR A O 1
ATOM 875 N N . ILE A 1 109 ? -15.823 -6.693 9.114 1.00 97.75 109 ILE A N 1
ATOM 876 C CA . ILE A 1 109 ? -14.835 -6.547 10.196 1.00 97.75 109 ILE A CA 1
ATOM 877 C C . ILE A 1 109 ? -14.987 -5.180 10.876 1.00 97.75 109 ILE A C 1
ATOM 879 O O . ILE A 1 109 ? -15.043 -5.106 12.105 1.00 97.75 109 ILE A O 1
ATOM 883 N N . GLY A 1 110 ? -15.129 -4.108 10.091 1.00 97.06 110 GLY A N 1
ATOM 884 C CA . GLY A 1 110 ? -15.362 -2.762 10.613 1.00 97.06 110 GLY A CA 1
ATOM 885 C C . GLY A 1 110 ? -16.626 -2.672 11.471 1.00 97.06 110 GLY A C 1
ATOM 886 O O . GLY A 1 110 ? -16.585 -2.133 12.576 1.00 97.06 110 GLY A O 1
ATOM 887 N N . MET A 1 111 ? -17.734 -3.265 11.019 1.00 97.94 111 MET A N 1
ATOM 888 C CA . MET A 1 111 ? -18.990 -3.284 11.779 1.00 97.94 111 MET A CA 1
ATOM 889 C C . MET A 1 111 ? -18.864 -4.034 13.107 1.00 97.94 111 MET A C 1
ATOM 891 O O . MET A 1 111 ? -19.377 -3.565 14.123 1.00 97.94 111 MET A O 1
ATOM 895 N N . VAL A 1 112 ? -18.151 -5.162 13.134 1.00 98.38 112 VAL A N 1
ATOM 896 C CA . VAL A 1 112 ? -17.899 -5.908 14.377 1.00 98.38 112 VAL A CA 1
ATOM 897 C C . VAL A 1 112 ? -17.100 -5.059 15.368 1.00 98.38 112 VAL A C 1
ATOM 899 O O . VAL A 1 112 ? -17.482 -4.963 16.535 1.00 98.38 112 VAL A O 1
ATOM 902 N N . ILE A 1 113 ? -16.034 -4.396 14.907 1.00 97.94 113 ILE A N 1
ATOM 903 C CA . ILE A 1 113 ? -15.213 -3.510 15.747 1.00 97.94 113 ILE A CA 1
ATOM 904 C C . ILE A 1 113 ? -16.064 -2.373 16.325 1.00 97.94 113 ILE A C 1
ATOM 906 O O . ILE A 1 113 ? -15.987 -2.098 17.522 1.00 97.94 113 ILE A O 1
ATOM 910 N N . LEU A 1 114 ? -16.923 -1.754 15.510 1.00 98.25 114 LEU A N 1
ATOM 911 C CA . LEU A 1 114 ? -17.818 -0.683 15.956 1.00 98.25 114 LEU A CA 1
ATOM 912 C C . LEU A 1 114 ? -18.788 -1.148 17.049 1.00 98.25 114 LEU A C 1
ATOM 914 O O . LEU A 1 114 ? -18.954 -0.459 18.055 1.00 98.25 114 LEU A O 1
ATOM 918 N N . VAL A 1 115 ? -19.397 -2.327 16.897 1.00 98.38 115 VAL A N 1
ATOM 919 C CA . VAL A 1 115 ? -20.303 -2.887 17.914 1.00 98.38 115 VAL A CA 1
ATOM 920 C C . VAL A 1 115 ? -19.560 -3.142 19.225 1.00 98.38 115 VAL A C 1
ATOM 922 O O . VAL A 1 115 ? -20.033 -2.735 20.287 1.00 98.38 115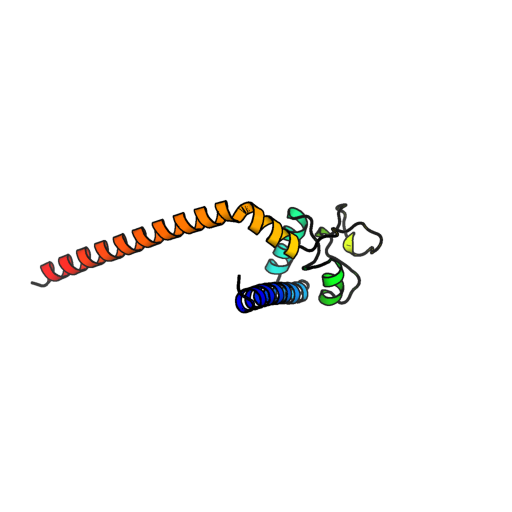 VAL A O 1
ATOM 925 N N . VAL A 1 116 ? -18.379 -3.763 19.164 1.00 98.25 116 VAL A N 1
ATOM 926 C CA . VAL A 1 116 ? -17.555 -4.027 20.354 1.00 98.25 116 VAL A CA 1
ATOM 927 C C . VAL A 1 116 ? -17.161 -2.721 21.047 1.00 98.25 116 VAL A C 1
ATOM 929 O O . VAL A 1 116 ? -17.258 -2.624 22.271 1.00 98.25 116 VAL A O 1
ATOM 932 N N . GLN A 1 117 ? -16.786 -1.696 20.280 1.00 98.00 117 GLN A N 1
ATOM 933 C CA . GLN A 1 117 ? -16.424 -0.385 20.811 1.00 98.00 117 GLN A CA 1
ATOM 934 C C . GLN A 1 117 ? -17.593 0.273 21.562 1.00 98.00 117 GLN A C 1
ATOM 936 O O . GLN A 1 117 ? -17.401 0.783 22.667 1.00 98.00 117 GLN A O 1
ATOM 941 N N . LEU A 1 118 ? -18.808 0.235 21.001 1.00 98.12 118 LEU A N 1
ATOM 942 C CA . LEU A 1 118 ? -20.005 0.800 21.636 1.00 98.12 118 LEU A CA 1
ATOM 943 C C . LEU A 1 118 ? -20.378 0.064 22.926 1.00 98.12 118 LEU A C 1
ATOM 945 O O . LEU A 1 118 ? -20.699 0.703 23.930 1.00 98.12 118 LEU A O 1
ATOM 949 N N . LEU A 1 119 ? -20.291 -1.268 22.925 1.00 97.75 119 LEU A N 1
ATOM 950 C CA . LEU A 1 119 ? -20.505 -2.068 24.131 1.00 97.75 119 LEU A CA 1
ATOM 951 C C . LEU A 1 119 ? -19.464 -1.735 25.206 1.00 97.75 119 LEU A C 1
ATOM 953 O O . LEU A 1 119 ? -19.826 -1.539 26.366 1.00 97.75 119 LEU A O 1
ATOM 957 N N . GLY A 1 120 ? -18.192 -1.590 24.821 1.00 97.88 120 GLY A N 1
ATOM 958 C CA . GLY A 1 120 ? -17.119 -1.161 25.717 1.00 97.88 120 GLY A CA 1
ATOM 959 C C . GLY A 1 120 ? -17.412 0.191 26.369 1.00 97.88 120 GLY A C 1
ATOM 960 O O . GLY A 1 120 ? -17.366 0.306 27.592 1.00 97.88 120 GLY A O 1
ATOM 961 N N . MET A 1 121 ? -17.809 1.192 25.576 1.00 97.75 121 MET A N 1
ATOM 962 C CA . MET A 1 121 ? -18.189 2.513 26.092 1.00 97.75 121 MET A CA 1
ATOM 963 C C . MET A 1 121 ? -19.384 2.437 27.054 1.00 97.75 121 MET A C 1
ATOM 965 O O . MET A 1 121 ? -19.350 3.045 28.126 1.00 97.75 121 MET A O 1
ATOM 969 N N . ALA A 1 122 ? -20.420 1.662 26.717 1.00 97.12 122 ALA A N 1
ATOM 970 C CA . ALA A 1 122 ? -21.591 1.489 27.573 1.00 97.12 122 ALA A CA 1
ATOM 971 C C . ALA A 1 122 ? -21.230 0.840 28.921 1.00 97.12 122 ALA A C 1
ATOM 973 O O . ALA A 1 122 ? -21.678 1.304 29.977 1.00 97.12 122 ALA A O 1
ATOM 974 N N . PHE A 1 123 ? -20.378 -0.190 28.913 1.00 96.62 123 PHE A N 1
ATOM 975 C CA . PHE A 1 123 ? -19.909 -0.834 30.139 1.00 96.62 123 PHE A CA 1
ATOM 976 C C . PHE A 1 123 ? -19.031 0.092 30.982 1.00 96.62 123 PHE A C 1
ATOM 978 O O . PHE A 1 123 ? -19.242 0.176 32.193 1.00 96.62 123 PHE A O 1
ATOM 985 N N . SER A 1 124 ? -18.109 0.838 30.368 1.00 97.00 124 SER A N 1
ATOM 986 C CA . SER A 1 124 ? -17.274 1.816 31.075 1.00 97.00 124 SER A CA 1
ATOM 987 C C . SER A 1 124 ? -18.111 2.890 31.774 1.00 97.00 124 SER A C 1
ATOM 989 O O . SER A 1 124 ? -17.876 3.174 32.950 1.00 97.00 124 SER A O 1
ATOM 991 N N . LEU A 1 125 ? -19.126 3.446 31.100 1.00 94.88 125 LEU A N 1
ATOM 992 C CA . LEU A 1 125 ? -20.033 4.434 31.696 1.00 94.88 125 LEU A CA 1
ATOM 993 C C . LEU A 1 125 ? -20.867 3.838 32.835 1.00 94.88 125 LEU A C 1
ATOM 995 O O . LEU A 1 125 ? -21.023 4.461 33.887 1.00 94.88 125 LEU A O 1
ATOM 999 N N . THR A 1 126 ? -21.371 2.615 32.656 1.00 94.31 126 THR A N 1
ATOM 1000 C CA . THR A 1 126 ? -22.138 1.915 33.696 1.00 94.31 126 THR A CA 1
ATOM 1001 C C . THR A 1 126 ? -21.287 1.673 34.945 1.00 94.31 126 THR A C 1
ATOM 1003 O O . THR A 1 126 ? -21.726 1.969 36.060 1.00 94.31 126 THR A O 1
ATOM 1006 N N . LEU A 1 127 ? -20.049 1.202 34.769 1.00 93.62 127 LEU A N 1
ATOM 1007 C CA . LEU A 1 127 ? -19.107 0.968 35.862 1.00 93.62 127 LEU A CA 1
ATOM 1008 C C . LEU A 1 127 ? -18.740 2.272 36.581 1.00 93.62 127 LEU A C 1
ATOM 1010 O O . LEU A 1 127 ? -18.770 2.326 37.811 1.00 93.62 127 LEU A O 1
ATOM 1014 N N . PHE A 1 128 ? -18.456 3.338 35.828 1.00 94.12 128 PHE A N 1
ATOM 1015 C CA . PHE A 1 128 ? -18.141 4.650 36.390 1.00 94.12 128 PHE A CA 1
ATOM 1016 C C . PHE A 1 128 ? -19.290 5.194 37.248 1.00 94.12 128 PHE A C 1
ATOM 1018 O O . PHE A 1 128 ? -19.077 5.603 38.392 1.00 94.12 128 PHE A O 1
ATOM 1025 N N . HIS A 1 129 ? -20.528 5.135 36.744 1.00 90.19 129 HIS A N 1
ATOM 1026 C CA . HIS A 1 129 ? -21.705 5.541 37.512 1.00 90.19 129 HIS A CA 1
ATOM 1027 C C . HIS A 1 129 ? -21.890 4.714 38.786 1.00 90.19 129 HIS A C 1
ATOM 1029 O O . HIS A 1 129 ? -22.232 5.275 39.830 1.00 90.19 129 HIS A O 1
ATOM 1035 N N . HIS A 1 130 ? -21.659 3.401 38.722 1.00 91.50 130 HIS A N 1
ATOM 1036 C CA . HIS A 1 130 ? -21.770 2.530 39.887 1.00 91.50 130 HIS A CA 1
ATOM 1037 C C . HIS A 1 130 ? -20.741 2.886 40.969 1.00 91.50 130 HIS A C 1
ATOM 1039 O O . HIS A 1 130 ? -21.105 3.054 42.136 1.00 91.50 130 HIS A O 1
ATOM 1045 N N . ILE A 1 131 ? -19.471 3.063 40.592 1.00 92.75 131 ILE A N 1
ATOM 1046 C CA . ILE A 1 131 ? -18.394 3.432 41.522 1.00 92.75 131 ILE A CA 1
ATOM 1047 C C . ILE A 1 131 ? -18.657 4.813 42.131 1.00 92.75 131 ILE A C 1
ATOM 1049 O O . ILE A 1 131 ? -18.607 4.955 43.350 1.00 92.75 131 ILE A O 1
ATOM 1053 N N . HIS A 1 132 ? -19.018 5.813 41.322 1.00 87.94 132 HIS A N 1
ATOM 1054 C CA . HIS A 1 132 ? -19.286 7.164 41.821 1.00 87.94 132 HIS A CA 1
ATOM 1055 C C . HIS A 1 132 ? -20.485 7.213 42.783 1.00 87.94 132 HIS A C 1
ATOM 1057 O O . HIS A 1 132 ? -20.426 7.877 43.819 1.00 87.94 132 HIS A O 1
ATOM 1063 N N . ARG A 1 133 ? -21.572 6.485 42.481 1.00 84.31 133 ARG A N 1
ATOM 1064 C CA . ARG A 1 133 ? -22.712 6.364 43.408 1.00 84.31 133 ARG A CA 1
ATOM 1065 C C . ARG A 1 133 ? -22.330 5.661 44.703 1.00 84.31 133 ARG A C 1
ATOM 1067 O O . ARG A 1 133 ? -22.832 6.040 45.755 1.00 84.31 133 ARG A O 1
ATOM 1074 N N . THR A 1 134 ? -21.483 4.640 44.620 1.00 82.00 134 THR A N 1
ATOM 1075 C CA . THR A 1 134 ? -21.022 3.900 45.796 1.00 82.00 134 THR A CA 1
ATOM 1076 C C . THR A 1 134 ? -20.134 4.787 46.668 1.00 82.00 134 THR A C 1
ATOM 1078 O O . THR A 1 134 ? -20.377 4.855 47.864 1.00 82.00 134 THR A O 1
ATOM 1081 N N . GLY A 1 135 ? -19.212 5.562 46.084 1.00 76.75 135 GLY A N 1
ATOM 1082 C CA . GLY A 1 135 ? -18.402 6.551 46.811 1.00 76.75 135 GLY A CA 1
ATOM 1083 C C . GLY A 1 135 ? -19.251 7.588 47.554 1.00 76.75 135 GLY A C 1
ATOM 1084 O O . GLY A 1 135 ? -19.099 7.751 48.757 1.00 76.75 135 GLY A O 1
ATOM 1085 N N . LYS A 1 136 ? -20.255 8.180 46.887 1.00 70.25 136 LYS A N 1
ATOM 1086 C CA . LYS A 1 136 ? -21.188 9.126 47.532 1.00 70.25 136 LYS A CA 1
ATOM 1087 C C . LYS A 1 136 ? -21.970 8.549 48.718 1.00 70.25 136 LYS A C 1
ATOM 1089 O O . LYS A 1 136 ? -22.444 9.325 49.536 1.00 70.25 136 LYS A O 1
ATOM 1094 N N . LYS A 1 137 ? -22.155 7.225 48.800 1.00 67.25 137 LYS A N 1
ATOM 1095 C CA . LYS A 1 137 ? -22.801 6.583 49.957 1.00 67.25 137 LYS A CA 1
ATOM 1096 C C . LYS A 1 137 ? -21.867 6.403 51.154 1.00 67.25 137 LYS A C 1
ATOM 1098 O O . LYS A 1 137 ? -22.380 6.231 52.247 1.00 67.25 137 LYS A O 1
ATOM 1103 N N . TYR A 1 138 ? -20.549 6.378 50.954 1.00 65.88 138 TYR A N 1
ATOM 1104 C CA . TYR A 1 138 ? -19.580 6.256 52.050 1.00 65.88 138 TYR A CA 1
ATOM 1105 C C . TYR A 1 138 ? -19.225 7.613 52.675 1.00 65.88 138 TYR A C 1
ATOM 1107 O O . TYR A 1 138 ? -18.806 7.645 53.827 1.00 65.88 138 TYR A O 1
ATOM 1115 N N . ASP A 1 139 ? -19.426 8.711 51.939 1.00 59.34 139 ASP A N 1
ATOM 1116 C CA . ASP A 1 139 ? -19.176 10.083 52.407 1.00 59.34 139 ASP A CA 1
ATOM 1117 C C . ASP A 1 139 ? -20.389 10.740 53.112 1.00 59.34 139 ASP A C 1
ATOM 1119 O O . ASP A 1 139 ? -20.295 11.896 53.530 1.00 59.34 139 ASP A O 1
ATOM 1123 N N . ALA A 1 140 ? -21.530 10.044 53.217 1.00 54.53 140 ALA A N 1
ATOM 1124 C CA . ALA A 1 140 ? -22.771 10.511 53.852 1.00 54.53 140 ALA A CA 1
ATOM 1125 C C . ALA A 1 140 ? -23.086 9.700 55.114 1.00 54.53 140 ALA A C 1
ATOM 1127 O O . ALA A 1 140 ? -23.541 10.318 56.102 1.00 54.53 140 ALA A O 1
#

Foldseek 3Di:
DDPVVVVVVVVVLVVVLVVQLVLLLCLPPPVPPVSVVVQLVLCQVLVAAAAAAVCSNCVSVVHQFGPQSQAPDRDPRQRNDPPGDGRGGHSNVSVVVVCVVCVVVVVVVVVVVVVVVVVVVVVVVVVVVVVVVVVVVVVD

Solvent-accessible surface area (backbone atoms only — not comparable to full-atom values): 7624 Å² total; per-residue (Å²): 134,55,75,67,54,54,51,52,54,53,52,54,53,53,50,54,52,48,57,50,49,58,52,48,50,41,42,84,40,86,90,32,58,68,59,34,50,49,55,43,49,51,20,52,76,68,60,11,14,44,52,72,29,48,68,53,29,30,72,37,69,74,39,84,38,46,62,44,44,26,33,72,65,84,50,91,69,44,22,65,45,78,89,55,64,56,26,82,43,12,39,52,58,54,50,52,54,50,46,69,76,38,45,68,59,54,51,51,55,51,52,53,52,52,54,53,51,53,52,50,52,53,50,54,53,53,51,50,53,52,51,55,55,52,52,58,62,74,81,107